Protein AF-A0A2L2Z7G9-F1 (afdb_monomer_lite)

Secondary structure (DSSP, 8-state):
---HHHHHHHHHHHHHHHHHHHHS-SS-GGGSTTHHHHHHSBHHHHHHHH---HHHHHHHHHHHHHHH-S-TTT-BHHHHHHHHHHH-

InterPro domains:
  IPR050703 Flavin Monoamine Oxidase [PTHR43563] (3-88)

Sequence (88 aa):
RFNPFVNMAINNIFYLMDIMCEEIPAEATWNAPHADVCDTMTYIVFLAQICWTYGAYEFFILFINVNITTSSYDSSLLGFLWYVKQCG

Radius of gyration: 12.9 Å; chains: 1; bounding box: 33×24×32 Å

Structure (mmCIF, N/CA/C/O backbone):
data_AF-A0A2L2Z7G9-F1
#
_entry.id   AF-A0A2L2Z7G9-F1
#
loop_
_atom_site.group_PDB
_atom_site.id
_atom_site.type_symbol
_atom_site.label_atom_id
_atom_site.label_alt_id
_atom_site.label_comp_id
_atom_site.label_asym_id
_atom_site.label_entity_id
_atom_site.label_seq_id
_atom_site.pdbx_PDB_ins_code
_atom_site.Cartn_x
_atom_site.Cartn_y
_atom_site.Cartn_z
_atom_site.occupancy
_atom_site.B_iso_or_equiv
_atom_site.auth_seq_id
_atom_site.auth_comp_id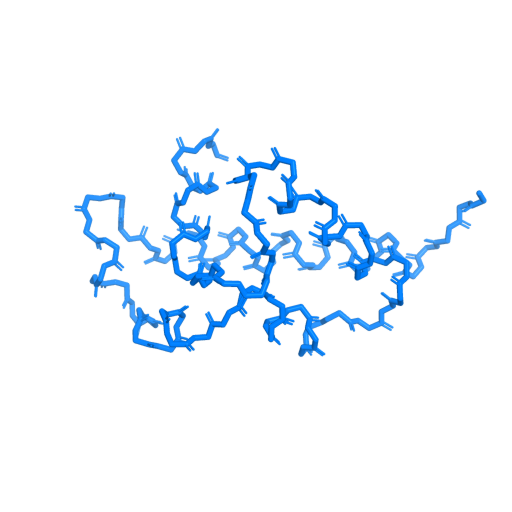
_atom_site.auth_asym_id
_atom_site.auth_atom_id
_atom_site.pdbx_PDB_model_num
ATOM 1 N N . ARG A 1 1 ? 17.953 9.113 -14.278 1.00 70.62 1 ARG A N 1
ATOM 2 C CA . ARG A 1 1 ? 17.421 9.085 -15.667 1.00 70.62 1 ARG A CA 1
ATOM 3 C C . ARG A 1 1 ? 15.909 8.947 -15.559 1.00 70.62 1 ARG A C 1
ATOM 5 O O . ARG A 1 1 ? 15.472 8.060 -14.844 1.00 70.62 1 ARG A O 1
ATOM 12 N N . PHE A 1 2 ? 15.131 9.842 -16.161 1.00 81.94 2 PHE A N 1
ATOM 13 C CA . PHE A 1 2 ? 13.666 9.802 -16.079 1.00 81.94 2 PHE A CA 1
ATOM 14 C C . PHE A 1 2 ? 13.116 8.597 -16.860 1.00 81.94 2 PHE A C 1
ATOM 16 O O . PHE A 1 2 ? 13.523 8.385 -18.002 1.00 81.94 2 PHE A O 1
ATOM 23 N N . ASN A 1 3 ? 12.225 7.812 -16.246 1.00 92.31 3 ASN A N 1
ATOM 24 C CA . ASN A 1 3 ? 11.506 6.718 -16.900 1.00 92.31 3 ASN A CA 1
ATOM 25 C C . ASN A 1 3 ? 9.991 6.918 -16.695 1.00 92.31 3 ASN A C 1
ATOM 27 O O . ASN A 1 3 ? 9.526 6.820 -15.556 1.00 92.31 3 ASN A O 1
ATOM 31 N N . PRO A 1 4 ? 9.217 7.182 -17.763 1.00 94.62 4 PRO A N 1
ATOM 32 C CA . PRO A 1 4 ? 7.785 7.444 -17.648 1.00 94.62 4 PRO A CA 1
ATOM 33 C C . PRO A 1 4 ? 6.991 6.231 -17.144 1.00 94.62 4 PRO A C 1
ATOM 35 O O . PRO A 1 4 ? 6.024 6.419 -16.418 1.00 94.62 4 PRO A O 1
ATOM 38 N N . PHE A 1 5 ? 7.410 4.997 -17.444 1.00 94.56 5 PHE A N 1
ATOM 39 C CA . PHE A 1 5 ? 6.715 3.791 -16.973 1.00 94.56 5 PHE A CA 1
ATOM 40 C C . PHE A 1 5 ? 6.851 3.592 -15.464 1.00 94.56 5 PHE A C 1
ATOM 42 O O . PHE A 1 5 ? 5.883 3.234 -14.801 1.00 94.56 5 PHE A O 1
ATOM 49 N N . VAL A 1 6 ? 8.034 3.885 -14.914 1.00 95.00 6 VAL A N 1
ATOM 50 C CA . VAL A 1 6 ? 8.256 3.857 -13.460 1.00 95.00 6 VAL A CA 1
ATOM 51 C C . VAL A 1 6 ? 7.411 4.932 -12.779 1.00 95.00 6 VAL A C 1
ATOM 53 O O . VAL A 1 6 ? 6.787 4.664 -11.762 1.00 95.00 6 VAL A O 1
ATOM 56 N N . ASN A 1 7 ? 7.327 6.130 -13.361 1.00 94.81 7 ASN A N 1
ATOM 57 C CA . ASN A 1 7 ? 6.498 7.198 -12.804 1.00 94.81 7 ASN A CA 1
ATOM 58 C C . ASN A 1 7 ? 4.999 6.842 -12.844 1.00 94.81 7 ASN A C 1
ATOM 60 O O . ASN A 1 7 ? 4.300 7.010 -11.851 1.00 94.81 7 ASN A O 1
ATOM 64 N N . MET A 1 8 ? 4.517 6.258 -13.948 1.00 96.50 8 MET A N 1
ATOM 65 C CA . MET A 1 8 ? 3.141 5.749 -14.030 1.00 96.50 8 MET A CA 1
ATOM 66 C C . MET A 1 8 ? 2.869 4.639 -13.008 1.00 96.50 8 MET A C 1
ATOM 68 O O . MET A 1 8 ? 1.794 4.614 -12.423 1.00 96.50 8 MET A O 1
ATOM 72 N N . ALA A 1 9 ? 3.838 3.753 -12.752 1.00 95.62 9 ALA A N 1
ATOM 73 C CA . ALA A 1 9 ? 3.732 2.741 -11.701 1.00 95.62 9 ALA A CA 1
ATOM 74 C C . ALA A 1 9 ? 3.564 3.354 -10.315 1.00 95.62 9 ALA A C 1
ATOM 76 O O . ALA A 1 9 ? 2.675 2.955 -9.570 1.00 95.62 9 ALA A O 1
ATOM 77 N N . ILE A 1 10 ? 4.411 4.332 -9.995 1.00 95.62 10 ILE A N 1
ATOM 78 C CA . ILE A 1 10 ? 4.383 5.022 -8.709 1.00 95.62 10 ILE A CA 1
ATOM 79 C C . ILE A 1 10 ? 3.055 5.755 -8.526 1.00 95.62 10 ILE A C 1
ATOM 81 O O . ILE A 1 10 ? 2.412 5.594 -7.495 1.00 95.62 10 ILE A O 1
ATOM 85 N N . ASN A 1 11 ? 2.614 6.493 -9.547 1.00 96.12 11 ASN A N 1
ATOM 86 C CA . ASN A 1 11 ? 1.338 7.200 -9.527 1.00 96.12 11 ASN A CA 1
ATOM 87 C C . ASN A 1 11 ? 0.157 6.237 -9.317 1.00 96.12 11 ASN A C 1
ATOM 89 O O . ASN A 1 11 ? -0.643 6.448 -8.414 1.00 96.12 11 ASN A O 1
ATOM 93 N N . ASN A 1 12 ? 0.099 5.142 -10.082 1.00 95.94 12 ASN A N 1
ATOM 94 C CA . ASN A 1 12 ? -0.972 4.155 -9.963 1.00 95.94 12 ASN A CA 1
ATOM 95 C C . ASN A 1 12 ? -1.031 3.514 -8.568 1.00 95.94 12 ASN A C 1
ATOM 97 O O . ASN A 1 12 ? -2.114 3.344 -8.021 1.00 95.94 12 ASN A O 1
ATOM 101 N N . ILE A 1 13 ? 0.120 3.170 -7.981 1.00 95.62 13 ILE A N 1
ATOM 102 C CA . ILE A 1 13 ? 0.159 2.566 -6.643 1.00 95.62 13 ILE A CA 1
ATOM 103 C C . ILE A 1 13 ? -0.305 3.566 -5.579 1.00 95.62 13 ILE A C 1
ATOM 105 O O . ILE A 1 13 ? -1.115 3.186 -4.740 1.00 95.62 13 ILE A O 1
ATOM 109 N N . PHE A 1 14 ? 0.141 4.827 -5.628 1.00 94.56 14 PHE A N 1
ATOM 110 C CA . PHE A 1 14 ? -0.353 5.853 -4.701 1.00 94.56 14 PHE A CA 1
ATOM 111 C C . PHE A 1 14 ? -1.860 6.068 -4.839 1.00 94.56 14 PHE A C 1
ATOM 113 O O . PHE A 1 14 ? -2.568 6.018 -3.843 1.00 94.56 14 PHE A O 1
ATOM 120 N N . TYR A 1 15 ? -2.358 6.197 -6.069 1.00 95.19 15 TYR A N 1
ATOM 121 C CA . TYR A 1 15 ? -3.788 6.353 -6.328 1.00 95.19 15 TYR A CA 1
ATOM 122 C C . TYR A 1 15 ? -4.621 5.192 -5.762 1.00 95.19 15 TYR A C 1
ATOM 124 O O . TYR A 1 15 ? -5.658 5.411 -5.140 1.00 95.19 15 TYR A O 1
ATOM 132 N N . LEU A 1 16 ? -4.159 3.951 -5.939 1.00 94.44 16 LEU A N 1
ATOM 133 C CA . LEU A 1 16 ? -4.824 2.777 -5.372 1.00 94.44 16 LEU A CA 1
ATOM 134 C C . LEU A 1 16 ? -4.770 2.768 -3.842 1.00 94.44 16 LEU A C 1
ATOM 136 O O . LEU A 1 16 ? -5.775 2.452 -3.211 1.00 94.44 16 LEU A O 1
ATOM 140 N N . MET A 1 17 ? -3.629 3.124 -3.247 1.00 92.56 17 MET A N 1
ATOM 141 C CA . MET A 1 17 ? -3.508 3.240 -1.793 1.00 92.56 17 MET A CA 1
ATOM 142 C C . MET A 1 17 ? -4.484 4.278 -1.234 1.00 92.56 17 MET A C 1
ATOM 144 O O . MET A 1 17 ? -5.160 3.975 -0.258 1.00 92.56 17 MET A O 1
ATOM 148 N N . ASP A 1 18 ? -4.615 5.443 -1.871 1.00 91.81 18 ASP A N 1
ATOM 149 C CA . ASP A 1 18 ? -5.540 6.496 -1.440 1.00 91.81 18 ASP A CA 1
ATOM 150 C C . ASP A 1 18 ? -6.998 6.017 -1.474 1.00 91.81 18 ASP A C 1
ATOM 152 O O . ASP A 1 18 ? -7.717 6.174 -0.487 1.00 91.81 18 ASP A O 1
ATOM 156 N N . ILE A 1 19 ? -7.420 5.337 -2.549 1.00 92.69 19 ILE A N 1
ATOM 157 C CA . ILE A 1 19 ? -8.766 4.739 -2.635 1.00 92.69 19 ILE A CA 1
ATOM 158 C C . ILE A 1 19 ? -8.992 3.732 -1.503 1.00 92.69 19 ILE A C 1
ATOM 160 O O . ILE A 1 19 ? -10.021 3.763 -0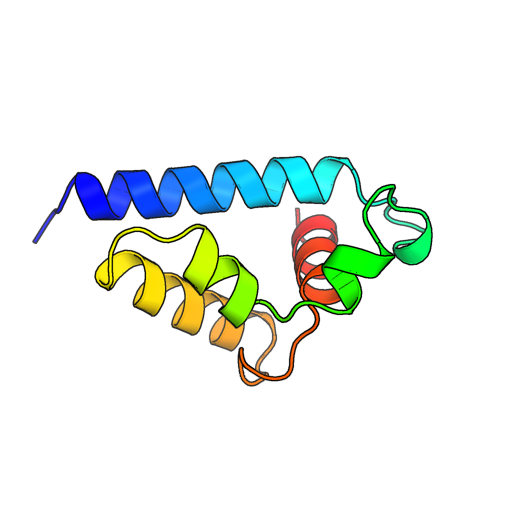.831 1.00 92.69 19 ILE A O 1
ATOM 164 N N . MET A 1 20 ? -8.030 2.837 -1.265 1.00 91.38 20 MET A N 1
ATOM 165 C CA . MET A 1 20 ? -8.153 1.848 -0.191 1.00 91.38 20 MET A CA 1
ATOM 166 C C . MET A 1 20 ? -8.190 2.518 1.189 1.00 91.38 20 MET A C 1
ATOM 168 O O . MET A 1 20 ? -8.917 2.070 2.074 1.00 91.38 20 MET A O 1
ATOM 172 N N . CYS A 1 21 ? -7.450 3.611 1.379 1.00 90.75 21 CYS A N 1
ATOM 173 C CA . CYS A 1 21 ? -7.492 4.421 2.591 1.00 90.75 21 CYS A CA 1
ATOM 174 C C . CYS A 1 21 ? -8.863 5.078 2.797 1.00 90.75 21 CYS A C 1
ATOM 176 O O . CYS A 1 21 ? -9.338 5.131 3.934 1.00 90.75 21 CYS A O 1
ATOM 178 N N . GLU A 1 22 ? -9.538 5.559 1.749 1.00 90.25 22 GLU A N 1
ATOM 179 C CA . GLU A 1 22 ? -10.884 6.143 1.863 1.00 90.25 22 GLU A CA 1
ATOM 180 C C . GLU A 1 22 ? -11.891 5.154 2.471 1.00 90.25 22 GLU A C 1
ATOM 182 O O . GLU A 1 22 ? -12.673 5.543 3.343 1.00 90.25 22 GLU A O 1
ATOM 187 N N . GLU A 1 23 ? -11.800 3.871 2.111 1.00 89.38 23 GLU A N 1
ATOM 188 C CA . GLU A 1 23 ? -12.682 2.804 2.608 1.00 89.38 23 GLU A CA 1
ATOM 189 C C . GLU 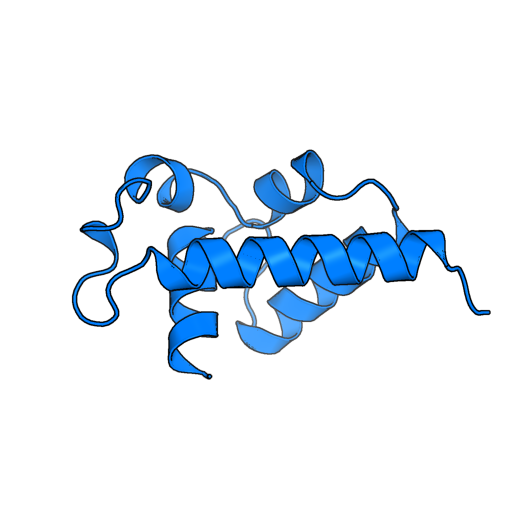A 1 23 ? -12.466 2.441 4.091 1.00 89.38 23 GLU A C 1
ATOM 191 O O . GLU A 1 23 ? -13.360 1.866 4.717 1.00 89.38 23 GLU A O 1
ATOM 196 N N . ILE A 1 24 ? -11.303 2.754 4.677 1.00 90.44 24 ILE A N 1
ATOM 197 C CA . ILE A 1 24 ? -10.934 2.319 6.036 1.00 90.44 24 ILE A CA 1
ATOM 198 C C . ILE A 1 24 ? -11.442 3.314 7.091 1.00 90.44 24 ILE A C 1
ATOM 200 O O . ILE A 1 24 ? -10.957 4.443 7.141 1.00 90.44 24 ILE A O 1
ATOM 204 N N . PRO A 1 25 ? -12.349 2.951 8.012 1.00 89.19 25 PRO A N 1
ATOM 205 C CA . PRO A 1 25 ? -12.782 3.866 9.069 1.00 89.19 25 PRO A CA 1
ATOM 206 C C . PRO A 1 25 ? -11.620 4.229 10.009 1.00 89.19 25 PRO A C 1
ATOM 208 O O . PRO A 1 25 ? -10.893 3.351 10.471 1.00 89.19 25 PRO A O 1
ATOM 211 N N . ALA A 1 26 ? -11.456 5.517 10.334 1.00 84.50 26 ALA A N 1
ATOM 212 C CA . ALA A 1 26 ? -10.336 5.982 11.164 1.00 84.50 26 ALA A CA 1
ATOM 213 C C . ALA A 1 26 ? -10.384 5.434 12.603 1.00 84.50 26 ALA A C 1
ATOM 215 O O . ALA A 1 26 ? -9.341 5.115 13.174 1.00 84.50 26 ALA A O 1
ATOM 216 N N . GLU A 1 27 ? -11.592 5.313 13.161 1.00 84.69 27 GLU A N 1
ATOM 217 C CA . GLU A 1 27 ? -11.841 4.866 14.539 1.00 84.69 27 GLU A CA 1
ATOM 218 C C . GLU A 1 27 ? -11.894 3.335 14.685 1.00 84.69 27 GLU A C 1
ATOM 220 O O . GLU A 1 27 ? -11.743 2.819 15.789 1.00 84.69 27 GLU A O 1
ATOM 225 N N . ALA A 1 28 ? -12.117 2.603 13.587 1.00 88.62 28 ALA A N 1
ATOM 226 C CA . ALA A 1 28 ? -12.293 1.151 13.599 1.00 88.62 28 ALA A CA 1
ATOM 227 C C . ALA A 1 28 ? -11.833 0.528 12.271 1.00 88.62 28 ALA A C 1
ATOM 229 O O . ALA A 1 28 ? -12.633 0.292 11.366 1.00 88.62 28 ALA A O 1
ATOM 230 N N . THR A 1 29 ? -10.537 0.242 12.161 1.00 87.19 29 THR A N 1
ATOM 231 C CA . THR A 1 29 ? -9.903 -0.296 10.942 1.00 87.19 29 THR A CA 1
ATOM 232 C C . THR A 1 29 ? -10.474 -1.632 10.490 1.00 87.19 29 THR A C 1
ATOM 234 O O . THR A 1 29 ? -10.649 -1.866 9.298 1.00 87.19 29 THR A O 1
ATOM 237 N N . TRP A 1 30 ? -10.819 -2.489 11.447 1.00 88.56 30 TRP A N 1
ATOM 238 C CA . TRP A 1 30 ? -11.410 -3.810 11.225 1.00 88.56 30 TRP A CA 1
ATOM 239 C C . TRP A 1 30 ? -12.835 -3.768 10.656 1.00 88.56 30 TRP A C 1
ATOM 241 O O . TRP A 1 30 ? -13.334 -4.791 10.206 1.00 88.56 30 TRP A O 1
ATOM 251 N N . ASN A 1 31 ? -13.496 -2.605 10.644 1.00 89.62 31 ASN A N 1
ATOM 252 C CA . ASN A 1 31 ? -14.816 -2.443 10.026 1.00 89.62 31 ASN A CA 1
ATOM 253 C C . ASN A 1 31 ? -14.742 -2.101 8.527 1.00 89.62 31 ASN A C 1
ATOM 255 O O . ASN A 1 31 ? -15.786 -1.903 7.904 1.00 89.62 31 ASN A O 1
ATOM 259 N N . ALA A 1 32 ? -13.543 -1.989 7.945 1.00 89.56 32 ALA A N 1
ATOM 260 C CA . ALA A 1 32 ? -13.399 -1.774 6.510 1.00 89.56 32 ALA A CA 1
ATOM 261 C C . ALA A 1 32 ? -13.999 -2.962 5.725 1.00 89.56 32 ALA A C 1
ATOM 263 O O . ALA A 1 32 ? -13.832 -4.111 6.138 1.00 89.56 32 ALA A O 1
ATOM 264 N N . PRO A 1 33 ? -14.651 -2.727 4.571 1.00 88.00 33 PRO A N 1
ATOM 265 C CA . PRO A 1 33 ? -15.301 -3.786 3.789 1.00 88.00 33 PRO A CA 1
ATOM 266 C C . PRO A 1 33 ? -14.337 -4.904 3.360 1.00 88.00 33 PRO A C 1
ATOM 268 O O . PRO A 1 33 ? -14.751 -6.048 3.193 1.00 88.00 33 PRO A O 1
ATOM 271 N N . HIS A 1 34 ? -13.049 -4.581 3.228 1.00 89.06 34 HIS A N 1
ATOM 272 C CA . HIS A 1 34 ? -11.984 -5.500 2.831 1.00 89.06 34 HIS A CA 1
ATOM 273 C C . HIS A 1 34 ? -10.958 -5.759 3.950 1.00 89.06 34 HIS A C 1
ATOM 275 O O . HIS A 1 34 ? -9.825 -6.149 3.655 1.00 89.06 34 HIS A O 1
ATOM 281 N N . ALA A 1 35 ? -11.326 -5.539 5.220 1.00 89.50 35 ALA A N 1
ATOM 282 C CA . ALA A 1 35 ? -10.409 -5.630 6.359 1.00 89.50 35 ALA A CA 1
ATOM 283 C C . ALA A 1 35 ? -9.685 -6.984 6.435 1.00 89.50 35 ALA A C 1
ATOM 285 O O . ALA A 1 35 ? -8.460 -7.003 6.476 1.00 89.50 35 ALA A O 1
ATOM 286 N N . ASP A 1 36 ? -10.410 -8.104 6.355 1.00 89.00 36 ASP A N 1
ATOM 287 C CA . ASP A 1 36 ? -9.826 -9.450 6.488 1.00 89.00 36 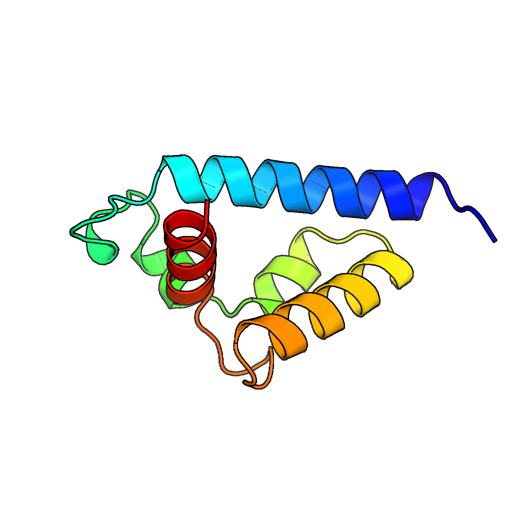ASP A CA 1
ATOM 288 C C . ASP A 1 36 ? -8.774 -9.752 5.407 1.00 89.00 36 ASP A C 1
ATOM 290 O O . ASP A 1 36 ? -7.720 -10.330 5.678 1.00 89.00 36 ASP A O 1
ATOM 294 N N . VAL A 1 37 ? -9.038 -9.336 4.165 1.00 88.75 37 VAL A N 1
ATOM 295 C CA . VAL A 1 37 ? -8.117 -9.544 3.037 1.00 88.75 37 VAL A CA 1
ATOM 296 C C . VAL A 1 37 ? -6.889 -8.649 3.177 1.00 88.75 37 VAL A C 1
ATOM 298 O O . VAL A 1 37 ? -5.766 -9.089 2.941 1.00 88.75 37 VAL A O 1
ATOM 301 N N . CYS A 1 38 ? -7.088 -7.396 3.582 1.00 89.75 38 CYS A N 1
ATOM 302 C CA . CYS A 1 38 ? -5.991 -6.454 3.767 1.00 89.75 38 CYS A CA 1
ATOM 303 C C . CYS A 1 38 ? -5.135 -6.797 4.992 1.00 89.75 38 CYS A C 1
ATOM 305 O O . CYS A 1 38 ? -3.945 -6.506 4.990 1.00 89.75 38 CYS A O 1
ATOM 307 N N . ASP A 1 39 ? -5.706 -7.401 6.033 1.00 90.56 39 ASP A N 1
ATOM 308 C CA . ASP A 1 39 ? -4.956 -7.740 7.243 1.00 90.56 39 ASP A CA 1
ATOM 309 C C . ASP A 1 39 ? -4.148 -9.034 7.092 1.00 90.56 39 ASP A C 1
ATOM 311 O O . ASP A 1 39 ? -3.036 -9.153 7.600 1.00 90.56 39 ASP A O 1
ATOM 315 N N . THR A 1 40 ? -4.674 -9.994 6.326 1.00 90.38 40 THR A N 1
ATOM 316 C CA . THR A 1 40 ? -3.976 -11.256 6.027 1.00 90.38 40 THR A CA 1
ATOM 317 C C . THR A 1 40 ? -2.883 -11.111 4.967 1.00 90.38 40 THR A C 1
ATOM 319 O O . THR A 1 40 ? -1.991 -11.958 4.880 1.00 90.38 40 THR A O 1
ATOM 322 N N . MET A 1 41 ? -2.927 -10.049 4.161 1.00 91.69 41 MET A N 1
ATOM 323 C CA . MET A 1 41 ? -1.934 -9.764 3.131 1.00 91.69 41 MET A CA 1
ATOM 324 C C . MET A 1 41 ? -0.852 -8.809 3.646 1.00 91.69 41 MET A C 1
ATOM 326 O O . MET A 1 41 ? -1.133 -7.806 4.298 1.00 91.69 41 MET A O 1
ATOM 330 N N . THR A 1 42 ? 0.407 -9.081 3.298 1.00 91.69 42 THR A N 1
ATOM 331 C CA . THR A 1 42 ? 1.516 -8.166 3.600 1.00 91.69 42 THR A CA 1
ATOM 332 C C . THR A 1 42 ? 1.664 -7.107 2.514 1.00 91.69 42 THR A C 1
ATOM 334 O O . THR A 1 42 ? 1.304 -7.324 1.350 1.00 91.69 42 THR A O 1
ATOM 337 N N . TYR A 1 43 ? 2.254 -5.963 2.863 1.00 89.12 43 TYR A N 1
ATOM 338 C CA . TYR A 1 43 ? 2.497 -4.887 1.897 1.00 89.12 43 TYR A CA 1
ATOM 339 C C . TYR A 1 43 ? 3.332 -5.342 0.688 1.00 89.12 43 TYR A C 1
ATOM 341 O O . TYR A 1 43 ? 3.072 -4.933 -0.443 1.00 89.12 43 TYR A O 1
ATOM 349 N N . ILE A 1 44 ? 4.294 -6.247 0.888 1.00 90.19 44 ILE A N 1
ATOM 350 C CA . ILE A 1 44 ? 5.087 -6.817 -0.210 1.00 90.19 44 ILE A CA 1
ATOM 351 C C . ILE A 1 44 ? 4.241 -7.639 -1.184 1.00 90.19 44 ILE A C 1
ATOM 353 O O . ILE A 1 44 ? 4.452 -7.546 -2.393 1.00 90.19 44 ILE A O 1
ATOM 357 N N . VAL A 1 45 ? 3.282 -8.427 -0.686 1.00 92.00 45 VAL A N 1
ATOM 358 C CA . VAL A 1 45 ? 2.409 -9.237 -1.550 1.00 92.00 45 VAL A CA 1
ATOM 359 C C . VAL A 1 45 ? 1.518 -8.323 -2.388 1.00 92.00 45 VAL A C 1
ATOM 361 O O . VAL A 1 45 ? 1.377 -8.547 -3.588 1.00 92.00 45 VAL A O 1
ATOM 364 N N . PHE A 1 46 ? 1.009 -7.243 -1.793 1.00 92.81 46 PHE A N 1
ATOM 365 C CA . PHE A 1 46 ? 0.282 -6.200 -2.515 1.00 92.81 46 PHE A CA 1
ATOM 366 C C . PHE A 1 46 ? 1.135 -5.554 -3.617 1.00 92.81 46 PHE A C 1
ATOM 368 O O . PHE A 1 46 ? 0.723 -5.505 -4.778 1.00 92.81 46 PHE A O 1
ATOM 375 N N . LEU A 1 47 ? 2.361 -5.123 -3.296 1.00 92.94 47 LEU A N 1
ATOM 376 C CA . LEU A 1 47 ? 3.267 -4.543 -4.290 1.00 92.94 47 LEU A CA 1
ATOM 377 C C . LEU A 1 47 ? 3.596 -5.523 -5.416 1.00 92.94 47 LEU A C 1
ATOM 379 O O . LEU A 1 47 ? 3.647 -5.114 -6.571 1.00 92.94 47 LEU A O 1
ATOM 383 N N . ALA A 1 48 ? 3.808 -6.801 -5.105 1.00 92.38 48 ALA A N 1
ATOM 384 C CA . ALA A 1 48 ? 4.107 -7.819 -6.107 1.00 92.38 48 ALA A CA 1
ATOM 385 C C . ALA A 1 48 ? 2.944 -8.046 -7.090 1.00 92.38 48 ALA A C 1
ATOM 387 O O . ALA A 1 48 ? 3.184 -8.422 -8.236 1.00 92.38 48 ALA A O 1
ATOM 388 N N . GLN A 1 49 ? 1.698 -7.808 -6.666 1.00 93.38 49 GLN A N 1
ATOM 389 C CA . GLN A 1 49 ? 0.511 -7.942 -7.516 1.00 93.38 49 GLN A CA 1
ATOM 390 C C . GLN A 1 49 ? 0.257 -6.705 -8.387 1.00 93.38 49 GLN A C 1
ATOM 392 O O . GLN A 1 49 ? -0.150 -6.841 -9.539 1.00 93.38 49 GLN A O 1
ATOM 397 N N . ILE A 1 50 ? 0.482 -5.506 -7.846 1.00 93.56 50 ILE A N 1
ATOM 398 C CA . ILE A 1 50 ? 0.108 -4.243 -8.503 1.00 93.56 50 ILE A CA 1
ATOM 399 C C . ILE A 1 50 ? 1.275 -3.615 -9.279 1.00 93.56 50 ILE A C 1
ATOM 401 O O . ILE A 1 50 ? 1.071 -2.930 -10.285 1.00 93.56 50 ILE A O 1
ATOM 405 N N . CYS A 1 51 ? 2.514 -3.814 -8.829 1.00 94.94 51 CYS A N 1
ATOM 406 C CA . CYS A 1 51 ? 3.672 -3.144 -9.401 1.00 94.94 51 CYS A CA 1
ATOM 407 C C . CYS A 1 51 ? 4.199 -3.861 -10.648 1.00 94.94 51 CYS A C 1
ATOM 409 O O . CYS A 1 51 ? 4.729 -4.965 -10.594 1.00 94.94 51 CYS A O 1
ATOM 411 N N . TRP A 1 52 ? 4.150 -3.170 -11.782 1.00 94.19 52 TRP A N 1
ATOM 412 C CA . TRP A 1 52 ? 4.635 -3.658 -13.079 1.00 94.19 52 TRP A CA 1
ATOM 413 C C . TRP A 1 52 ? 6.089 -3.276 -13.417 1.00 94.19 52 TRP A C 1
ATOM 415 O O . TRP A 1 52 ? 6.597 -3.658 -14.471 1.00 94.19 52 TRP A O 1
ATOM 425 N N . THR A 1 53 ? 6.783 -2.506 -12.566 1.00 95.56 53 THR A N 1
ATOM 426 C CA . THR A 1 53 ? 8.176 -2.093 -12.828 1.00 95.56 53 THR A CA 1
ATOM 427 C C . THR A 1 53 ? 9.060 -2.267 -11.603 1.00 95.56 53 THR A C 1
ATOM 429 O O . THR A 1 53 ? 8.724 -1.805 -10.517 1.00 95.56 53 THR A O 1
ATOM 432 N N . TYR A 1 54 ? 10.248 -2.836 -11.802 1.00 93.81 54 TYR A N 1
ATOM 433 C CA . TYR A 1 54 ? 11.206 -3.063 -10.718 1.00 93.81 54 TYR A CA 1
ATOM 434 C C . TYR A 1 54 ? 11.636 -1.762 -10.012 1.00 93.81 54 TYR A C 1
ATOM 436 O O . TYR A 1 54 ? 11.698 -1.713 -8.790 1.00 93.81 54 TYR A O 1
ATOM 444 N N . GLY A 1 55 ? 11.831 -0.670 -10.762 1.00 93.81 55 GLY A N 1
ATOM 445 C CA . GLY A 1 55 ? 12.215 0.620 -10.173 1.00 93.81 55 GLY A CA 1
ATOM 446 C C . GLY A 1 55 ? 11.160 1.218 -9.232 1.00 93.81 55 GLY A C 1
ATOM 447 O O . GLY A 1 55 ? 11.515 1.859 -8.249 1.00 93.81 55 GLY A O 1
ATOM 448 N N . ALA A 1 56 ? 9.869 0.995 -9.498 1.00 94.88 56 ALA A N 1
ATOM 449 C CA . ALA A 1 56 ? 8.810 1.411 -8.579 1.00 94.88 56 ALA A CA 1
ATOM 450 C C . ALA A 1 56 ? 8.698 0.463 -7.379 1.00 94.88 56 ALA A C 1
ATOM 452 O O . ALA A 1 56 ? 8.465 0.914 -6.264 1.00 94.88 56 ALA A O 1
ATOM 453 N N . TYR A 1 57 ? 8.923 -0.836 -7.588 1.00 94.00 57 TYR A N 1
ATOM 454 C CA . TYR A 1 57 ? 8.947 -1.823 -6.510 1.00 94.00 57 TYR A CA 1
ATOM 455 C C . TYR A 1 57 ? 10.024 -1.495 -5.460 1.00 94.00 57 TYR A C 1
ATOM 457 O O . TYR A 1 57 ? 9.722 -1.422 -4.271 1.00 94.00 57 TYR A O 1
ATOM 465 N N . GLU A 1 58 ? 11.255 -1.194 -5.889 1.00 93.38 58 GLU A N 1
ATOM 466 C CA . GLU A 1 58 ? 12.331 -0.764 -4.981 1.00 93.38 58 GLU A CA 1
ATOM 467 C C . GLU A 1 58 ? 12.003 0.546 -4.254 1.00 93.38 58 GLU A C 1
ATOM 469 O O . GLU A 1 58 ? 12.275 0.676 -3.059 1.00 93.38 58 GLU A O 1
ATOM 474 N N . PHE A 1 59 ?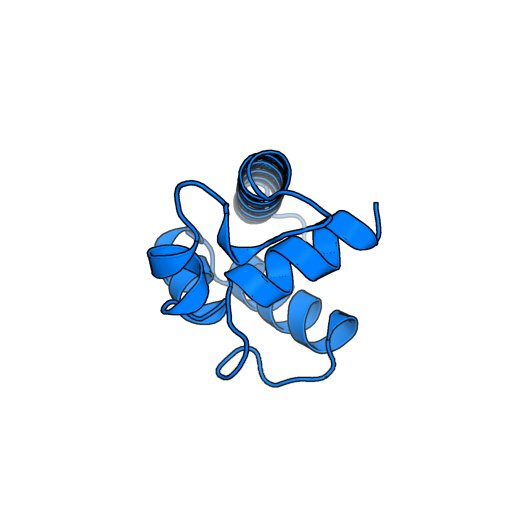 11.384 1.504 -4.954 1.00 93.12 59 PHE A N 1
ATOM 475 C CA . PHE A 1 59 ? 10.936 2.756 -4.347 1.00 93.12 59 PHE A CA 1
ATOM 476 C C . PHE A 1 59 ? 9.955 2.504 -3.196 1.00 93.12 59 PHE A C 1
ATOM 478 O O . PHE A 1 59 ? 10.137 3.063 -2.115 1.00 93.12 59 PHE A O 1
ATOM 485 N N . PHE A 1 60 ? 8.958 1.635 -3.386 1.00 92.75 60 PHE A N 1
ATOM 486 C CA . PHE A 1 60 ? 7.974 1.353 -2.340 1.00 92.75 60 PHE A CA 1
ATOM 487 C C . PHE A 1 60 ? 8.517 0.502 -1.190 1.00 92.75 60 PHE A C 1
ATOM 489 O O . PHE A 1 60 ? 8.096 0.711 -0.054 1.00 92.75 60 PHE A O 1
ATOM 496 N N . ILE A 1 61 ? 9.492 -0.384 -1.432 1.00 91.38 61 ILE A N 1
ATOM 497 C CA . ILE A 1 61 ? 10.227 -1.048 -0.340 1.00 91.38 61 ILE A CA 1
ATOM 498 C C . ILE A 1 61 ? 10.930 -0.008 0.538 1.00 91.38 61 ILE A C 1
ATOM 500 O O . ILE A 1 61 ? 10.859 -0.074 1.764 1.00 91.38 61 ILE A O 1
ATOM 504 N N . LEU A 1 62 ? 11.605 0.970 -0.070 1.00 91.44 62 LEU A N 1
ATOM 505 C CA . LEU A 1 62 ? 12.246 2.037 0.694 1.00 91.44 62 LEU A CA 1
ATOM 506 C C . LEU A 1 62 ? 11.207 2.903 1.419 1.00 91.44 62 LEU A C 1
ATOM 508 O O . LEU A 1 62 ? 11.401 3.233 2.586 1.00 91.44 62 LEU A O 1
ATOM 512 N N . PHE A 1 63 ? 10.103 3.234 0.748 1.00 90.69 63 PHE A N 1
ATOM 513 C CA . PHE A 1 63 ? 9.018 4.041 1.299 1.00 90.69 63 PHE A CA 1
ATOM 514 C C . PHE A 1 63 ? 8.456 3.439 2.589 1.00 90.69 63 PHE A C 1
ATOM 516 O O . PHE A 1 63 ? 8.386 4.131 3.604 1.00 90.69 63 PHE A O 1
ATOM 523 N N . ILE A 1 64 ? 8.106 2.152 2.592 1.00 88.19 64 ILE A N 1
ATOM 524 C CA . ILE A 1 64 ? 7.575 1.508 3.798 1.00 88.19 64 ILE A CA 1
ATOM 525 C C . ILE A 1 64 ? 8.634 1.409 4.903 1.00 88.19 64 ILE A C 1
ATOM 527 O O . ILE A 1 64 ? 8.353 1.755 6.049 1.00 88.19 64 ILE A O 1
ATOM 531 N N . ASN A 1 65 ? 9.878 1.055 4.562 1.00 88.69 65 ASN A N 1
ATOM 532 C CA . ASN A 1 65 ? 10.963 0.965 5.542 1.00 88.69 65 ASN A CA 1
ATOM 533 C C . ASN A 1 65 ? 11.224 2.313 6.239 1.00 88.69 65 ASN A C 1
ATOM 535 O O . ASN A 1 65 ? 11.526 2.337 7.429 1.00 88.69 65 ASN A O 1
ATOM 539 N N . VAL A 1 66 ? 11.095 3.435 5.521 1.00 89.31 66 VAL A N 1
ATOM 540 C CA . VAL A 1 66 ? 11.265 4.784 6.088 1.00 89.31 66 VAL A CA 1
ATOM 541 C C . VAL A 1 66 ? 10.091 5.182 6.985 1.00 89.31 66 VAL A C 1
ATOM 543 O O . VAL A 1 66 ? 10.319 5.792 8.025 1.00 89.31 66 VAL A O 1
ATOM 546 N N . ASN A 1 67 ? 8.855 4.842 6.613 1.00 86.75 67 ASN A N 1
ATOM 547 C CA . ASN A 1 67 ? 7.667 5.285 7.349 1.00 86.75 67 ASN A CA 1
ATOM 548 C C . ASN A 1 67 ? 7.414 4.485 8.631 1.00 86.75 67 ASN A C 1
ATOM 550 O O . ASN A 1 67 ? 7.086 5.066 9.660 1.00 86.75 67 ASN A O 1
ATOM 554 N N . ILE A 1 68 ? 7.572 3.160 8.589 1.00 84.00 68 ILE A N 1
ATOM 555 C CA . ILE A 1 68 ? 7.203 2.294 9.720 1.00 84.00 68 ILE A CA 1
ATOM 556 C C . ILE A 1 68 ? 8.391 1.562 10.345 1.00 84.00 68 ILE A C 1
ATOM 558 O O . ILE A 1 68 ? 8.202 0.823 11.308 1.00 84.00 68 ILE A O 1
ATOM 562 N N . THR A 1 69 ? 9.622 1.766 9.855 1.00 84.44 69 THR A N 1
ATOM 563 C CA . THR A 1 69 ? 10.879 1.180 10.389 1.00 84.44 69 THR A CA 1
ATOM 564 C C . THR A 1 69 ? 10.865 -0.340 10.580 1.00 84.44 69 THR A C 1
ATOM 566 O O . THR A 1 69 ? 11.700 -0.904 11.284 1.00 84.44 69 THR A O 1
ATOM 569 N N . THR A 1 70 ? 9.917 -1.014 9.941 1.00 72.06 70 THR A N 1
ATOM 570 C CA . THR A 1 70 ? 9.734 -2.459 9.997 1.00 72.06 70 THR A CA 1
ATOM 571 C C . THR A 1 70 ? 10.053 -3.037 8.634 1.00 72.06 70 THR A C 1
ATOM 573 O O . THR A 1 70 ? 9.998 -2.353 7.610 1.00 72.06 70 THR A O 1
ATOM 576 N N . SER A 1 71 ? 10.435 -4.307 8.630 1.00 68.81 71 SER A N 1
ATOM 577 C CA . SER A 1 71 ? 10.626 -5.045 7.396 1.00 68.81 71 SER A CA 1
ATOM 578 C C . SER A 1 71 ? 9.295 -5.111 6.649 1.00 68.81 71 SER A C 1
ATOM 580 O O . SER A 1 71 ? 8.321 -5.637 7.177 1.00 68.81 71 SER A O 1
ATOM 582 N N . SER A 1 72 ? 9.270 -4.632 5.405 1.00 64.25 72 SER A N 1
ATOM 58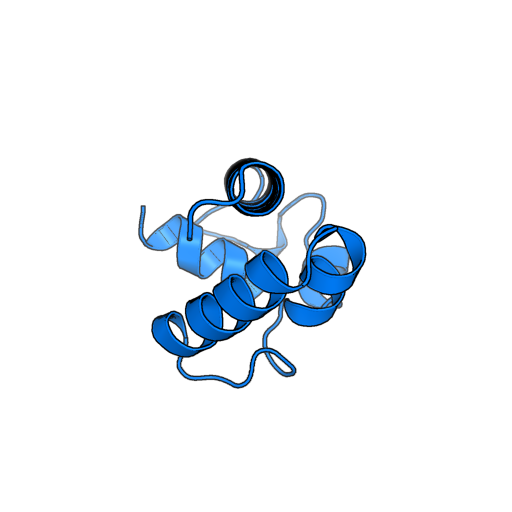3 C CA . SER A 1 72 ? 8.128 -4.741 4.473 1.00 64.25 72 SER A CA 1
ATOM 584 C C . SER A 1 72 ? 7.495 -6.144 4.339 1.00 64.25 72 SER A C 1
ATOM 586 O O . SER A 1 72 ? 6.380 -6.270 3.833 1.00 64.25 72 SER A O 1
ATOM 588 N N . TYR A 1 73 ? 8.195 -7.188 4.794 1.00 67.44 73 TYR A N 1
ATOM 589 C CA . TYR A 1 73 ? 7.724 -8.572 4.845 1.00 67.44 73 TYR A CA 1
ATOM 590 C C . TYR A 1 73 ? 6.776 -8.868 6.016 1.00 67.44 73 TYR A C 1
ATOM 592 O O . TYR A 1 73 ? 5.954 -9.770 5.888 1.00 67.44 73 TYR A O 1
ATOM 600 N N . ASP A 1 74 ? 6.868 -8.125 7.121 1.00 73.06 74 ASP A N 1
ATOM 601 C CA . ASP A 1 74 ? 6.164 -8.436 8.374 1.00 73.06 74 ASP A CA 1
ATOM 602 C C . ASP A 1 74 ? 4.941 -7.534 8.616 1.00 73.06 74 ASP A C 1
ATOM 604 O O . ASP A 1 74 ? 4.151 -7.773 9.528 1.00 73.06 74 ASP A O 1
ATOM 608 N N . SER A 1 75 ? 4.772 -6.481 7.814 1.00 79.50 75 SER A N 1
ATOM 609 C CA . SER A 1 75 ? 3.720 -5.483 8.013 1.00 79.50 75 SER A CA 1
ATOM 610 C C . SER A 1 75 ? 2.422 -5.872 7.296 1.00 79.50 75 SER A C 1
ATOM 612 O O . SER A 1 75 ? 2.405 -6.028 6.069 1.00 79.50 75 SER A O 1
ATOM 614 N N . SER A 1 76 ? 1.327 -5.965 8.061 1.00 89.25 76 SER A N 1
ATOM 615 C CA . SER A 1 76 ? -0.049 -6.053 7.542 1.00 89.25 76 SER A CA 1
ATOM 616 C C . SER A 1 76 ? -0.348 -4.856 6.634 1.00 89.25 76 SER A C 1
ATOM 618 O O . SER A 1 76 ? -0.045 -3.708 6.986 1.00 89.25 76 SER A O 1
ATOM 620 N N . LEU A 1 77 ? -0.938 -5.113 5.460 1.00 91.75 77 LEU A N 1
ATOM 621 C CA . LEU A 1 77 ? -1.341 -4.050 4.539 1.00 91.75 77 LEU A CA 1
ATOM 622 C C . LEU A 1 77 ? -2.406 -3.154 5.186 1.00 91.75 77 LEU A C 1
ATOM 624 O O . LEU A 1 77 ? -2.305 -1.934 5.069 1.00 91.75 77 LEU A O 1
ATOM 628 N N . LEU A 1 78 ? -3.386 -3.728 5.893 1.00 92.25 78 LEU A N 1
ATOM 629 C CA . LEU A 1 78 ? -4.434 -2.960 6.577 1.00 92.25 78 LEU A CA 1
ATOM 630 C C . LEU A 1 78 ? -3.836 -1.976 7.588 1.00 92.25 78 LEU A C 1
ATOM 632 O O . LEU A 1 78 ? -4.199 -0.799 7.601 1.00 92.25 78 LEU A O 1
ATOM 636 N N . GLY A 1 79 ? -2.890 -2.449 8.405 1.00 89.69 79 GLY A N 1
ATOM 637 C CA . GLY A 1 79 ? -2.204 -1.611 9.387 1.00 89.69 79 GLY A CA 1
ATOM 638 C C . GLY A 1 79 ? -1.423 -0.471 8.731 1.00 89.69 79 GLY A C 1
ATOM 639 O O . GLY A 1 79 ? -1.460 0.662 9.210 1.00 89.69 79 GLY A O 1
ATOM 640 N N . PHE A 1 80 ? -0.765 -0.749 7.603 1.00 90.25 80 PHE A N 1
ATOM 641 C CA . PHE A 1 80 ? -0.024 0.267 6.862 1.00 90.25 80 PHE A CA 1
ATOM 642 C C . PHE A 1 80 ? -0.934 1.313 6.208 1.00 90.25 80 PHE A C 1
ATOM 644 O O . PHE A 1 80 ? -0.682 2.506 6.357 1.00 90.25 80 PHE A O 1
ATOM 651 N N . LEU A 1 81 ? -2.003 0.897 5.524 1.00 91.88 81 LEU A N 1
ATOM 652 C CA . LEU A 1 81 ? -2.956 1.820 4.896 1.00 91.88 81 LEU A CA 1
ATOM 653 C C . LEU A 1 81 ? -3.621 2.726 5.935 1.00 91.88 81 LEU A C 1
ATOM 655 O O . LEU A 1 81 ? -3.722 3.933 5.740 1.00 91.88 81 LEU A O 1
ATOM 659 N N . TRP A 1 82 ? -4.003 2.171 7.085 1.00 91.38 82 TRP A N 1
ATOM 660 C CA . TRP A 1 82 ? -4.519 2.983 8.181 1.00 91.38 82 TRP A CA 1
ATOM 661 C C . TRP A 1 82 ? -3.484 3.978 8.717 1.00 91.38 82 TRP A C 1
ATOM 663 O O . TRP A 1 82 ? -3.830 5.137 8.936 1.00 91.38 82 TRP A O 1
ATOM 673 N N . TYR A 1 83 ? -2.224 3.562 8.888 1.00 89.75 83 TYR A N 1
ATOM 674 C CA . TYR A 1 83 ? -1.149 4.467 9.304 1.00 89.75 83 TYR A CA 1
ATOM 675 C C . TYR A 1 83 ? -1.001 5.640 8.328 1.00 89.75 83 TYR A C 1
ATOM 677 O O . TYR A 1 83 ? -1.003 6.793 8.752 1.00 89.75 83 TYR A O 1
ATOM 685 N N . VAL A 1 84 ? -0.954 5.354 7.023 1.00 89.44 84 VAL A N 1
ATOM 686 C CA . VAL A 1 84 ? -0.883 6.380 5.972 1.00 89.44 84 VAL A CA 1
ATOM 687 C C . VAL A 1 84 ? -2.087 7.321 6.052 1.00 89.44 84 VAL A C 1
ATOM 689 O O . VAL A 1 84 ? -1.894 8.532 6.098 1.00 89.44 84 VAL A O 1
ATOM 692 N N . LYS A 1 85 ? -3.309 6.785 6.181 1.00 89.62 85 LYS A N 1
ATOM 693 C CA . LYS A 1 85 ? -4.538 7.583 6.328 1.00 89.62 85 LYS A CA 1
ATOM 694 C C . LYS A 1 85 ? -4.488 8.539 7.521 1.00 89.62 85 LYS A C 1
ATOM 696 O O . LYS A 1 85 ? -4.958 9.667 7.429 1.00 89.62 85 LYS A O 1
ATOM 701 N N . GLN A 1 86 ? -3.967 8.097 8.665 1.00 86.69 86 GLN A N 1
ATOM 702 C CA . GLN A 1 86 ? -3.878 8.960 9.848 1.00 86.69 86 GLN A CA 1
ATOM 703 C C . GLN A 1 86 ? -2.850 10.087 9.695 1.00 86.69 86 GLN A C 1
ATOM 705 O O . GLN A 1 86 ? -2.922 11.079 10.422 1.00 86.69 86 GLN A O 1
ATOM 710 N N . CYS A 1 87 ? -1.908 9.947 8.763 1.00 87.62 87 CYS A N 1
ATOM 711 C CA . CYS A 1 87 ? -0.871 10.934 8.497 1.00 87.62 87 CYS A CA 1
ATOM 712 C C . CYS A 1 87 ? -1.251 11.991 7.443 1.00 87.62 87 CYS A C 1
ATOM 714 O O . CYS A 1 87 ? -0.486 12.948 7.295 1.00 87.62 87 CYS A O 1
ATOM 716 N N . GLY A 1 88 ? -2.408 11.876 6.776 1.00 67.12 88 GLY A N 1
ATOM 717 C CA . GLY A 1 88 ? -2.930 12.888 5.846 1.00 67.12 88 GLY A CA 1
ATOM 718 C C . GLY A 1 88 ? -3.530 12.295 4.588 1.00 67.12 88 GLY A C 1
ATOM 719 O O . GLY A 1 88 ? -2.729 11.967 3.689 1.00 67.12 88 GLY A O 1
#

Foldseek 3Di:
DDDVLLVVQLVVVVVVLVVQLVQADLVHRCPRPCSVVQQPDFQLNVCVVRGPDPNNSVVVQVVCCVQPVDHSVPDRRSNVSSSVSVVD

pLDDT: mean 89.28, std 6.81, range [64.25, 96.5]

Organism: Parasteatoda tepidariorum (NCBI:txid114398)